Protein AF-A0A2H9SB88-F1 (afdb_monomer)

Mean predicted aligned error: 7.13 Å

Sequence (175 aa):
MKNKVRACFKALGFRYDNSDFEDRLTAQKIIYLLKLKGVTRLDFPFRLYLNGPYSRELASELRQPTEQEELNSTDEKKIEDFKEVFRELDAKVLEAAATYALYAFQRKFDAVSATKNTRIFKKSIPNTKLESGISKAKELLYKPTPKDLEEMKKEFSAWEVAAREDFTKWEALNN

Secondary structure (DSSP, 8-state):
--BSHHHHHHHHT----SS-HHHHHHHHHHHHHHHHTT-TT-----EEETTEEE-HHHHHHHHS--PBPPPPHHHHHHHHHHHHH-SS--HHHHHHHHHHHIIIIIS---HHHHHHHHHHHTTTS-HHHHHHHHHHHHHHH----HHHHHHHHHHHHHHHHHHHHHHHHHHHH--

Structure (mmCIF, N/CA/C/O backbone):
data_A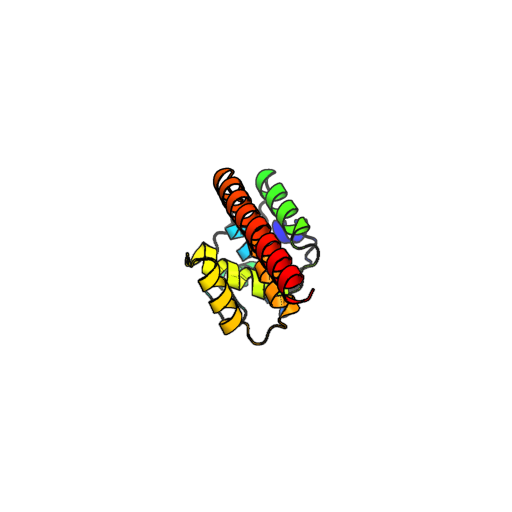F-A0A2H9SB88-F1
#
_entry.id   AF-A0A2H9SB88-F1
#
loop_
_atom_site.group_PDB
_atom_site.id
_atom_site.type_symbol
_atom_site.label_atom_id
_atom_site.label_alt_id
_atom_site.label_comp_id
_atom_site.label_asym_id
_atom_site.label_entity_id
_atom_site.label_seq_id
_atom_site.pdbx_PDB_ins_code
_atom_site.Cartn_x
_atom_site.Cartn_y
_atom_site.Cartn_z
_atom_site.occupancy
_atom_site.B_iso_or_equiv
_atom_site.auth_seq_id
_atom_site.auth_comp_id
_atom_site.auth_asym_id
_atom_site.auth_atom_id
_atom_site.pdbx_PDB_model_num
ATOM 1 N N . MET A 1 1 ? -4.864 -5.463 20.862 1.00 58.19 1 MET A N 1
ATOM 2 C CA . MET A 1 1 ? -3.949 -4.299 20.797 1.00 58.19 1 MET A CA 1
ATOM 3 C C . MET A 1 1 ? -4.617 -3.278 19.891 1.00 58.19 1 MET A C 1
ATOM 5 O O . MET A 1 1 ? -5.088 -3.693 18.839 1.00 58.19 1 MET A O 1
ATOM 9 N N . LYS A 1 2 ? -4.746 -2.009 20.297 1.00 81.88 2 LYS A N 1
ATOM 10 C CA . LYS A 1 2 ? -5.397 -0.999 19.445 1.00 81.88 2 LYS A CA 1
ATOM 11 C C . LYS A 1 2 ? -4.549 -0.761 18.191 1.00 81.88 2 LYS A C 1
ATOM 13 O O . LYS A 1 2 ? -3.321 -0.745 18.272 1.00 81.88 2 LYS A O 1
ATOM 18 N N . ASN A 1 3 ? -5.203 -0.672 17.039 1.00 91.50 3 ASN A N 1
ATOM 19 C CA . ASN A 1 3 ? -4.572 -0.410 15.750 1.00 91.50 3 ASN A CA 1
ATOM 20 C C . ASN A 1 3 ? -5.464 0.511 14.910 1.00 91.50 3 ASN A C 1
ATOM 22 O O . ASN A 1 3 ? -6.627 0.755 15.239 1.00 91.50 3 ASN A O 1
ATOM 26 N N . LYS A 1 4 ? -4.906 1.007 13.804 1.00 94.88 4 LYS A N 1
ATOM 27 C CA . LYS A 1 4 ? -5.549 2.009 12.942 1.00 94.88 4 LYS A CA 1
ATOM 28 C C . LYS A 1 4 ? -6.161 1.428 11.666 1.00 94.88 4 LYS A C 1
ATOM 30 O O . LYS A 1 4 ? -6.559 2.190 10.791 1.00 94.88 4 LYS A O 1
ATOM 35 N N . VAL A 1 5 ? -6.263 0.101 11.529 1.00 95.31 5 VAL A N 1
ATOM 36 C CA . VAL A 1 5 ? -6.684 -0.562 10.277 1.00 95.31 5 VAL A CA 1
ATOM 37 C C . VAL A 1 5 ? -8.057 -0.080 9.815 1.00 95.31 5 VAL A C 1
ATOM 39 O O . VAL A 1 5 ? -8.209 0.405 8.695 1.00 95.31 5 VAL A O 1
ATOM 42 N N . ARG A 1 6 ? -9.061 -0.162 10.694 1.00 93.62 6 ARG A N 1
ATOM 43 C CA . ARG A 1 6 ? -10.430 0.240 10.349 1.00 93.62 6 ARG A CA 1
ATOM 44 C C . ARG A 1 6 ? -10.559 1.756 10.159 1.00 93.62 6 ARG A C 1
ATOM 46 O O . ARG A 1 6 ? -11.326 2.188 9.303 1.00 93.62 6 ARG A O 1
ATOM 53 N N . ALA A 1 7 ? -9.776 2.551 10.891 1.00 94.81 7 ALA A N 1
ATOM 54 C CA . ALA A 1 7 ? -9.723 4.000 10.708 1.00 94.81 7 ALA A CA 1
ATOM 55 C C . ALA A 1 7 ? -9.136 4.375 9.334 1.00 94.81 7 ALA A C 1
ATOM 57 O O . ALA A 1 7 ? -9.684 5.241 8.655 1.00 94.81 7 ALA A O 1
ATOM 58 N N . CYS A 1 8 ? -8.104 3.658 8.870 1.00 96.50 8 CYS A N 1
ATOM 59 C CA . CYS A 1 8 ? -7.573 3.801 7.512 1.00 96.50 8 CYS A CA 1
ATOM 60 C C . CYS A 1 8 ? -8.647 3.494 6.461 1.00 96.50 8 CYS A C 1
ATOM 62 O O . CYS A 1 8 ? -8.837 4.277 5.537 1.00 96.50 8 CYS A O 1
ATOM 64 N N . PHE A 1 9 ? -9.390 2.391 6.609 1.00 95.81 9 PHE A N 1
ATOM 65 C CA . PHE A 1 9 ? -10.457 2.036 5.663 1.00 95.81 9 PHE A CA 1
ATOM 66 C C . PHE A 1 9 ? -11.571 3.075 5.626 1.00 95.81 9 PHE A C 1
ATOM 68 O O . PHE A 1 9 ? -11.978 3.492 4.544 1.00 95.81 9 PHE A O 1
ATOM 75 N N . LYS A 1 10 ? -12.006 3.557 6.797 1.00 95.06 10 LYS A N 1
ATOM 76 C CA . LYS A 1 10 ? -12.991 4.637 6.904 1.00 95.06 10 LYS A CA 1
ATOM 77 C C . LYS A 1 10 ? -12.509 5.896 6.187 1.00 95.06 10 LYS A C 1
ATOM 79 O O . LYS A 1 10 ? -13.255 6.455 5.390 1.00 95.06 10 LYS A O 1
ATOM 84 N N . ALA A 1 11 ? -11.268 6.314 6.432 1.00 95.88 11 ALA A N 1
ATOM 85 C CA . ALA A 1 11 ? -10.692 7.494 5.799 1.00 95.88 11 ALA A CA 1
ATOM 86 C C . ALA A 1 11 ? -10.571 7.340 4.275 1.00 95.88 11 ALA A C 1
ATOM 88 O O . ALA A 1 11 ? -10.782 8.313 3.558 1.00 95.88 11 ALA A O 1
ATOM 89 N N . LEU A 1 12 ? -10.284 6.131 3.782 1.00 96.62 12 LEU A N 1
ATOM 90 C CA . LEU A 1 12 ? -10.232 5.793 2.355 1.00 96.62 12 LEU A CA 1
ATOM 91 C C . LEU A 1 12 ? -11.612 5.614 1.702 1.00 96.62 12 LEU A C 1
ATOM 93 O O . LEU A 1 12 ? -11.681 5.460 0.488 1.00 96.62 12 LEU A O 1
ATOM 97 N N . GLY A 1 13 ? -12.699 5.582 2.478 1.00 95.31 13 GLY A N 1
ATOM 98 C CA . GLY A 1 13 ? -14.022 5.211 1.968 1.00 95.31 13 GLY A CA 1
ATOM 99 C C . GLY A 1 13 ? -14.129 3.741 1.535 1.00 95.31 13 GLY A C 1
ATOM 100 O O . GLY A 1 13 ? -15.088 3.372 0.860 1.00 95.31 13 GLY A O 1
ATOM 101 N N . PHE A 1 14 ? -13.173 2.892 1.924 1.00 95.69 14 PHE A N 1
ATOM 102 C CA . PHE A 1 14 ? -13.162 1.469 1.593 1.00 95.69 14 PHE A CA 1
ATOM 103 C C . PHE A 1 14 ? -14.111 0.701 2.520 1.00 95.69 14 PHE A C 1
ATOM 105 O O . PHE A 1 14 ? -13.883 0.601 3.730 1.00 95.69 14 PHE A O 1
ATOM 112 N N . ARG A 1 15 ? -15.191 0.156 1.954 1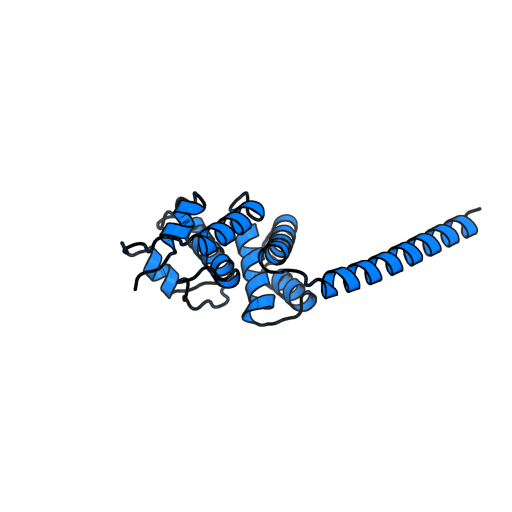.00 92.94 15 ARG A N 1
ATOM 113 C CA . ARG A 1 15 ? -16.190 -0.631 2.687 1.00 92.94 15 ARG A CA 1
ATOM 114 C C . ARG A 1 15 ? -15.801 -2.103 2.691 1.00 92.94 15 ARG A C 1
ATOM 116 O O . ARG A 1 15 ? -16.259 -2.856 1.852 1.00 92.94 15 ARG A O 1
ATOM 123 N N . TYR A 1 16 ? -14.966 -2.477 3.651 1.00 92.81 16 TYR A N 1
ATOM 124 C CA . TYR A 1 16 ? -14.494 -3.848 3.801 1.00 92.81 16 TYR A CA 1
ATOM 125 C C . TYR A 1 16 ? -15.616 -4.832 4.176 1.00 92.81 16 TYR A C 1
ATOM 127 O O . TYR A 1 16 ? -16.193 -4.722 5.263 1.00 92.81 16 TYR A O 1
ATOM 135 N N . ASP A 1 17 ? -15.839 -5.837 3.331 1.00 92.88 17 ASP A N 1
ATOM 136 C CA . ASP A 1 17 ? -16.616 -7.038 3.627 1.00 92.88 17 ASP A CA 1
ATOM 137 C C . ASP A 1 17 ? -15.690 -8.251 3.838 1.00 92.88 17 ASP A C 1
ATOM 139 O O . ASP A 1 17 ? -14.958 -8.693 2.953 1.00 92.88 17 ASP A O 1
ATOM 143 N N . ASN A 1 18 ? -15.727 -8.839 5.036 1.00 90.06 18 ASN A N 1
ATOM 144 C CA . ASN A 1 18 ? -14.929 -10.028 5.336 1.00 90.06 18 ASN A CA 1
ATOM 145 C C . ASN A 1 18 ? -15.427 -11.289 4.607 1.00 90.06 18 ASN A C 1
ATOM 147 O O . ASN A 1 18 ? -14.662 -12.249 4.494 1.00 90.06 18 ASN A O 1
ATOM 151 N N . SER A 1 19 ? -16.673 -11.329 4.131 1.00 92.50 19 SER A N 1
ATOM 152 C CA . SER A 1 19 ? -17.204 -12.455 3.358 1.00 92.50 19 SER A CA 1
ATOM 153 C C . SER A 1 19 ? -16.678 -12.468 1.918 1.00 92.50 19 SER A C 1
ATOM 155 O O . SER A 1 19 ? -16.419 -13.547 1.373 1.00 92.50 19 SER A O 1
ATOM 157 N N . ASP A 1 20 ? -16.353 -11.297 1.370 1.00 94.62 20 ASP A N 1
ATOM 158 C CA . ASP A 1 20 ? -15.816 -11.149 0.024 1.00 94.62 20 ASP A CA 1
ATOM 159 C C . ASP A 1 20 ? -14.306 -11.448 -0.050 1.00 94.62 20 ASP A C 1
ATOM 161 O O . ASP A 1 20 ? -13.501 -11.071 0.807 1.00 94.62 20 ASP A O 1
ATOM 165 N N . PHE A 1 21 ? -13.903 -12.215 -1.063 1.00 91.75 21 PHE A N 1
ATOM 166 C CA . PHE A 1 21 ? -12.507 -12.625 -1.213 1.00 91.75 21 PHE A CA 1
ATOM 167 C C . PHE A 1 21 ? -11.608 -11.499 -1.717 1.00 91.75 21 PHE A C 1
ATOM 169 O O . PHE A 1 21 ? -10.467 -11.395 -1.251 1.00 91.75 21 PHE A O 1
ATOM 176 N N . GLU A 1 22 ? -12.089 -10.675 -2.646 1.00 93.12 22 GLU A N 1
ATOM 177 C CA . GLU A 1 22 ? -11.306 -9.574 -3.196 1.00 93.12 22 GLU A CA 1
ATOM 178 C C . GLU A 1 22 ? -11.078 -8.497 -2.140 1.00 93.12 22 GLU A C 1
ATOM 180 O O . GLU A 1 22 ? -9.943 -8.054 -1.975 1.00 93.12 22 GLU A O 1
ATOM 185 N N . ASP A 1 23 ? -12.079 -8.183 -1.324 1.00 95.50 23 ASP A N 1
ATOM 186 C CA . ASP A 1 23 ? -11.965 -7.250 -0.207 1.00 95.50 23 ASP A CA 1
ATOM 187 C C . ASP A 1 23 ? -10.927 -7.701 0.816 1.00 95.50 23 ASP A C 1
ATOM 189 O O . ASP A 1 23 ? -10.095 -6.902 1.259 1.00 95.50 23 ASP A O 1
ATOM 193 N N . ARG A 1 24 ? -10.894 -8.998 1.155 1.00 94.88 24 ARG A N 1
ATOM 194 C CA . ARG A 1 24 ? -9.843 -9.563 2.022 1.00 94.88 24 ARG A CA 1
ATOM 195 C C . ARG A 1 24 ? -8.449 -9.360 1.438 1.00 94.88 24 ARG A C 1
ATOM 197 O O . ARG A 1 24 ? -7.512 -9.088 2.191 1.00 94.88 24 ARG A O 1
ATOM 204 N N . LEU A 1 25 ? -8.280 -9.494 0.124 1.00 94.81 25 LEU A N 1
ATOM 205 C CA . LEU A 1 25 ? -6.991 -9.261 -0.525 1.00 94.81 25 LEU A CA 1
ATOM 206 C C . LEU A 1 25 ? -6.651 -7.770 -0.600 1.00 94.81 25 LEU A C 1
ATOM 208 O O . LEU A 1 25 ? -5.529 -7.396 -0.256 1.00 94.81 25 LEU A O 1
ATOM 212 N N . THR A 1 26 ? -7.603 -6.930 -0.992 1.00 97.38 26 THR A N 1
ATOM 213 C CA . THR A 1 26 ? -7.475 -5.473 -1.111 1.00 97.38 26 THR A CA 1
ATOM 214 C C . THR A 1 26 ? -7.096 -4.847 0.228 1.00 97.38 26 THR A C 1
ATOM 216 O O . THR A 1 26 ? -6.098 -4.126 0.308 1.00 97.38 26 THR A O 1
ATOM 219 N N . ALA A 1 27 ? -7.778 -5.235 1.310 1.00 97.62 27 ALA A N 1
ATOM 220 C CA . ALA A 1 27 ? -7.459 -4.846 2.683 1.00 97.62 27 ALA A CA 1
ATOM 221 C C . ALA A 1 27 ? -5.985 -5.109 3.037 1.00 97.62 27 ALA A C 1
ATOM 223 O O . ALA A 1 27 ? -5.300 -4.246 3.589 1.00 97.62 27 ALA A O 1
ATOM 224 N N . GLN A 1 28 ? -5.463 -6.284 2.667 1.00 98.19 28 GLN A N 1
ATOM 225 C CA . GLN A 1 28 ? -4.069 -6.655 2.924 1.00 98.19 28 GLN A CA 1
ATOM 226 C C . GLN A 1 28 ? -3.086 -5.746 2.181 1.00 98.19 28 GLN A C 1
ATOM 228 O O . GLN A 1 28 ? -2.059 -5.372 2.749 1.00 98.19 28 GLN A O 1
ATOM 233 N N . LYS A 1 29 ? -3.380 -5.369 0.928 1.00 98.50 29 LYS A N 1
ATOM 234 C CA . LYS A 1 29 ? -2.489 -4.503 0.135 1.00 98.50 29 LYS A CA 1
ATOM 235 C C . LYS A 1 29 ? -2.514 -3.061 0.616 1.00 98.50 29 LYS A C 1
ATOM 237 O O . LYS A 1 29 ? -1.448 -2.466 0.742 1.00 98.50 29 LYS A O 1
ATOM 242 N N . ILE A 1 30 ? -3.697 -2.536 0.933 1.00 98.50 30 ILE A N 1
ATOM 243 C CA . ILE A 1 30 ? -3.864 -1.181 1.471 1.00 98.50 30 ILE A CA 1
ATOM 244 C C . ILE A 1 30 ? -3.038 -1.026 2.747 1.00 98.50 30 ILE A C 1
ATOM 246 O O . ILE A 1 30 ? -2.172 -0.157 2.824 1.00 98.50 30 ILE A O 1
ATOM 250 N N . ILE A 1 31 ? -3.243 -1.911 3.728 1.00 98.38 31 ILE A N 1
ATOM 251 C CA . ILE A 1 31 ? -2.534 -1.820 5.009 1.00 98.38 31 ILE A CA 1
ATOM 252 C C . ILE A 1 31 ? -1.030 -2.019 4.834 1.00 98.38 31 ILE A C 1
ATOM 254 O O . ILE A 1 31 ? -0.248 -1.326 5.480 1.00 98.38 31 ILE A O 1
ATOM 258 N N . TYR A 1 32 ? -0.606 -2.909 3.934 1.00 98.69 32 TYR A N 1
ATOM 259 C CA . TYR A 1 32 ? 0.812 -3.087 3.643 1.00 98.69 32 TYR A CA 1
ATOM 260 C C . TYR A 1 32 ? 1.471 -1.816 3.089 1.00 98.69 32 TYR A C 1
ATOM 262 O O . TYR A 1 32 ? 2.532 -1.405 3.561 1.00 98.69 32 TYR A O 1
ATOM 270 N N . LEU A 1 33 ? 0.842 -1.177 2.102 1.00 98.62 33 LEU A N 1
ATOM 271 C CA . LEU A 1 33 ? 1.363 0.038 1.477 1.00 98.62 33 LEU A CA 1
ATOM 272 C C . LEU A 1 33 ? 1.349 1.222 2.453 1.00 98.62 33 LEU A C 1
ATOM 274 O O . LEU A 1 33 ? 2.346 1.936 2.549 1.00 98.62 33 LEU A O 1
ATOM 278 N N . LEU A 1 34 ? 0.280 1.391 3.238 1.00 98.38 34 LEU A N 1
ATOM 279 C CA . LEU A 1 34 ? 0.204 2.424 4.278 1.00 98.38 34 LEU A CA 1
ATOM 280 C C . LEU A 1 34 ? 1.248 2.215 5.383 1.00 98.38 34 LEU A C 1
ATOM 282 O O . LEU A 1 34 ? 1.865 3.182 5.833 1.00 98.38 34 LEU A O 1
ATOM 286 N N . LYS A 1 35 ? 1.511 0.962 5.777 1.00 98.00 35 LYS A N 1
ATOM 287 C CA . LYS A 1 35 ? 2.605 0.616 6.696 1.00 98.00 35 LYS A CA 1
ATOM 288 C C . LYS A 1 35 ? 3.949 1.083 6.136 1.00 98.00 35 LYS A C 1
ATOM 290 O O . LYS A 1 35 ? 4.703 1.739 6.847 1.00 98.00 35 LYS A O 1
ATOM 295 N N . LEU A 1 36 ? 4.249 0.782 4.870 1.00 97.44 36 LEU A N 1
ATOM 296 C CA . LEU A 1 36 ? 5.499 1.216 4.229 1.00 97.44 36 LEU A CA 1
ATOM 297 C C . LEU A 1 36 ? 5.590 2.739 4.075 1.00 97.44 36 LEU A C 1
ATOM 299 O O . LEU A 1 36 ? 6.671 3.301 4.228 1.00 97.44 36 LEU A O 1
ATOM 303 N N . LYS A 1 37 ? 4.460 3.413 3.839 1.00 96.56 37 LYS A N 1
ATOM 304 C CA . LYS A 1 37 ? 4.351 4.881 3.835 1.00 96.56 37 LYS A CA 1
ATOM 305 C C . LYS A 1 37 ? 4.556 5.494 5.232 1.00 96.56 37 LYS A C 1
ATOM 307 O O . LYS A 1 37 ? 4.734 6.705 5.361 1.00 96.56 37 LYS A O 1
ATOM 312 N N . GLY A 1 38 ? 4.558 4.666 6.277 1.00 96.19 38 GLY A N 1
ATOM 313 C CA . GLY A 1 38 ? 4.850 5.052 7.651 1.00 96.19 38 GLY A CA 1
ATOM 314 C C . GLY A 1 38 ? 3.620 5.433 8.469 1.00 96.19 38 GLY A C 1
ATOM 315 O O . GLY A 1 38 ? 3.763 6.186 9.433 1.00 96.19 38 GLY A O 1
ATOM 316 N N . VAL A 1 39 ? 2.416 4.983 8.097 1.00 96.94 39 VAL A N 1
ATOM 317 C CA . VAL A 1 39 ? 1.242 5.101 8.975 1.00 96.94 39 VAL A CA 1
ATOM 318 C C . VAL A 1 39 ? 1.491 4.282 10.241 1.00 96.94 39 VAL A C 1
ATOM 320 O O . VAL A 1 39 ? 1.873 3.112 10.178 1.00 96.94 39 VAL A O 1
ATOM 323 N N . THR A 1 40 ? 1.320 4.919 11.397 1.00 95.06 40 THR A N 1
ATOM 324 C CA . THR A 1 40 ? 1.643 4.301 12.692 1.00 95.06 40 THR A CA 1
ATOM 325 C C . THR A 1 40 ? 0.635 3.212 13.080 1.00 95.06 40 THR A C 1
ATOM 327 O O . THR A 1 40 ? -0.478 3.176 12.561 1.00 95.06 40 THR A O 1
ATOM 330 N N . ARG A 1 41 ? 1.002 2.319 14.015 1.00 93.75 41 ARG A N 1
ATOM 331 C CA . ARG A 1 41 ? 0.115 1.265 14.560 1.00 93.75 41 ARG A CA 1
ATOM 332 C C . ARG A 1 41 ? -0.399 0.260 13.516 1.00 93.75 41 ARG A C 1
ATOM 334 O O . ARG A 1 41 ? -1.496 -0.282 13.660 1.00 93.75 41 ARG A O 1
ATOM 341 N N . LEU A 1 42 ? 0.393 -0.002 12.474 1.00 94.69 42 LEU A N 1
ATOM 342 C CA . LEU A 1 42 ? 0.152 -1.027 11.445 1.00 94.69 42 LEU A CA 1
ATOM 343 C C . LEU A 1 42 ? 1.262 -2.097 11.475 1.00 94.69 42 LEU A C 1
ATOM 345 O O . LEU A 1 42 ? 1.824 -2.509 10.454 1.00 94.69 42 LEU A O 1
ATOM 349 N N . ASP A 1 43 ? 1.611 -2.558 12.674 1.00 93.06 43 ASP A N 1
ATOM 350 C CA . ASP A 1 43 ? 2.801 -3.376 12.950 1.00 93.06 43 ASP A CA 1
ATOM 351 C C . ASP A 1 43 ? 2.639 -4.872 12.628 1.00 93.06 43 ASP A C 1
ATOM 353 O O . ASP A 1 43 ? 3.280 -5.737 13.215 1.00 93.06 43 ASP A O 1
ATOM 357 N N . PHE A 1 44 ? 1.826 -5.195 11.625 1.00 95.31 44 PHE A N 1
ATOM 358 C CA . PHE A 1 44 ? 1.619 -6.568 11.173 1.00 95.31 44 PHE A CA 1
ATOM 359 C C . PHE A 1 44 ? 2.829 -7.090 10.379 1.00 95.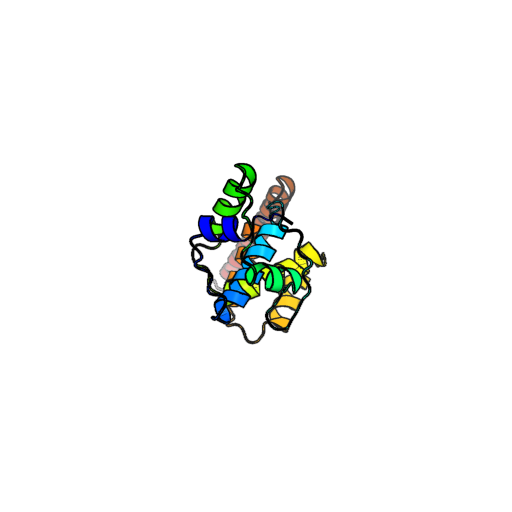31 44 PHE A C 1
ATOM 361 O O . PHE A 1 44 ? 3.402 -6.335 9.576 1.00 95.31 44 PHE A O 1
ATOM 368 N N . PRO A 1 45 ? 3.238 -8.358 10.559 1.00 96.88 45 PRO A N 1
ATOM 369 C CA . PRO A 1 45 ? 4.305 -8.958 9.771 1.00 96.88 45 PRO A CA 1
ATOM 370 C C . PRO A 1 45 ? 3.766 -9.444 8.419 1.00 96.88 45 PRO A C 1
ATOM 372 O O . PRO A 1 45 ? 2.848 -10.258 8.348 1.00 96.88 45 PRO A O 1
ATOM 375 N N . PHE A 1 46 ? 4.374 -8.978 7.328 1.00 98.31 46 PHE A N 1
ATOM 376 C CA . PHE A 1 46 ? 3.984 -9.362 5.970 1.00 98.31 46 PHE A CA 1
ATOM 377 C C . PHE A 1 46 ? 5.017 -10.281 5.326 1.00 98.31 46 PHE A C 1
ATOM 379 O O . PHE A 1 46 ? 6.226 -10.035 5.377 1.00 98.31 46 PHE A O 1
ATOM 386 N N . ARG A 1 47 ? 4.525 -11.327 4.660 1.00 97.44 47 ARG A N 1
ATOM 387 C CA . ARG A 1 47 ? 5.322 -12.221 3.810 1.00 97.44 47 ARG A CA 1
ATOM 388 C C . ARG A 1 47 ? 4.728 -12.262 2.409 1.00 97.44 47 ARG A C 1
ATOM 390 O O . ARG A 1 47 ? 3.559 -11.940 2.221 1.00 97.44 47 ARG A O 1
ATOM 397 N N . LEU A 1 48 ? 5.534 -12.647 1.427 1.00 97.00 48 LEU A N 1
ATOM 398 C CA . LEU A 1 48 ? 5.064 -12.806 0.054 1.00 97.00 48 LEU A CA 1
ATOM 399 C C . LEU A 1 48 ? 4.304 -14.134 -0.089 1.00 97.00 48 LEU A C 1
ATOM 401 O O . LEU A 1 48 ? 4.855 -15.185 0.225 1.00 97.00 48 LEU A O 1
ATOM 405 N N . TYR A 1 49 ? 3.071 -14.070 -0.587 1.00 95.88 49 TYR A N 1
ATOM 406 C CA . TYR A 1 49 ? 2.234 -15.214 -0.964 1.00 95.88 49 TYR A CA 1
ATOM 407 C C . TYR A 1 49 ? 1.773 -15.065 -2.417 1.00 95.88 49 TYR A C 1
ATOM 409 O O . TYR A 1 49 ? 2.051 -14.045 -3.048 1.00 95.88 49 TYR A O 1
ATOM 417 N N . LEU A 1 50 ? 1.033 -16.055 -2.934 1.00 92.94 50 LEU A N 1
ATOM 418 C CA . LEU A 1 50 ? 0.539 -16.085 -4.316 1.00 92.94 50 LEU A CA 1
ATOM 419 C C . LEU A 1 50 ? -0.095 -14.755 -4.748 1.00 92.94 50 LEU A C 1
ATOM 421 O O . LEU A 1 50 ? 0.322 -14.188 -5.751 1.00 92.94 50 LEU A O 1
ATOM 425 N N . ASN A 1 51 ? -0.994 -14.196 -3.930 1.00 94.00 51 ASN A N 1
ATOM 426 C CA . ASN A 1 51 ? -1.682 -12.928 -4.207 1.00 94.00 51 ASN A CA 1
ATOM 427 C C . ASN A 1 51 ? -0.926 -11.700 -3.663 1.00 94.00 51 ASN A C 1
ATOM 429 O O . ASN A 1 51 ? -1.516 -10.672 -3.353 1.00 94.00 51 ASN A O 1
ATOM 433 N N . GLY A 1 52 ? 0.398 -11.781 -3.501 1.00 95.50 52 GLY A N 1
ATOM 434 C CA . GLY A 1 52 ? 1.255 -10.686 -3.029 1.00 95.50 52 GLY A CA 1
ATOM 435 C C . GLY A 1 52 ? 1.459 -10.685 -1.504 1.00 95.50 52 GLY A C 1
ATOM 436 O O . GLY A 1 52 ? 1.241 -11.710 -0.856 1.00 95.50 52 GLY A O 1
ATOM 437 N N . PRO A 1 53 ? 1.877 -9.554 -0.908 1.00 97.62 53 PRO A N 1
ATOM 438 C CA . PRO A 1 53 ? 2.149 -9.451 0.528 1.00 97.62 53 PRO A CA 1
ATOM 439 C C . PRO A 1 53 ? 0.915 -9.748 1.378 1.00 97.62 53 PRO A C 1
ATOM 441 O O . PRO A 1 53 ? -0.150 -9.187 1.130 1.00 97.62 53 PRO A O 1
ATOM 444 N N . TYR A 1 54 ? 1.039 -10.613 2.376 1.00 98.12 54 TYR A N 1
ATOM 445 C CA . TYR A 1 54 ? -0.071 -11.003 3.242 1.00 98.12 54 TYR A CA 1
ATOM 446 C C . TYR A 1 54 ? 0.403 -11.216 4.683 1.00 98.12 54 TYR A C 1
ATOM 448 O O . TYR A 1 54 ? 1.489 -11.761 4.914 1.00 98.12 54 TYR A O 1
ATOM 456 N N . SER A 1 55 ? -0.433 -10.806 5.634 1.00 98.00 55 SER A N 1
ATOM 457 C CA . SER A 1 55 ? -0.285 -11.034 7.069 1.00 98.00 55 SER A CA 1
ATOM 458 C C . SER A 1 55 ? -1.472 -11.840 7.600 1.00 98.00 55 SER A C 1
ATOM 460 O O . SER A 1 55 ? -2.638 -11.461 7.440 1.00 98.00 55 SER A O 1
ATOM 462 N N . ARG A 1 56 ? -1.169 -12.958 8.270 1.00 96.56 56 ARG A N 1
ATOM 463 C CA . ARG A 1 56 ? -2.182 -13.798 8.930 1.00 96.56 56 ARG A CA 1
ATOM 464 C C . ARG A 1 56 ? -2.769 -13.091 10.149 1.00 96.56 56 ARG A C 1
ATOM 466 O O . ARG A 1 56 ? -3.951 -13.238 10.433 1.00 96.56 56 ARG A O 1
ATOM 473 N N . GLU A 1 57 ? -1.946 -12.302 10.821 1.00 95.94 57 GLU A N 1
ATOM 474 C CA . GLU A 1 57 ? -2.275 -11.496 11.987 1.00 95.94 57 GLU A CA 1
ATOM 475 C C . GLU A 1 57 ? -3.270 -10.404 11.598 1.00 95.94 57 GLU A C 1
ATOM 477 O O . GLU A 1 57 ? -4.319 -10.301 12.226 1.00 95.94 57 GLU A O 1
ATOM 482 N N . LEU A 1 58 ? -3.024 -9.686 10.494 1.00 96.06 58 LEU A N 1
ATOM 483 C CA . LEU A 1 58 ? -3.993 -8.731 9.949 1.00 96.06 58 LEU A CA 1
ATOM 484 C C . LEU A 1 58 ? -5.308 -9.420 9.557 1.00 96.06 58 LEU A C 1
ATOM 486 O O . LEU A 1 58 ? -6.385 -8.909 9.835 1.00 96.06 58 LEU A O 1
ATOM 490 N N . ALA A 1 59 ? -5.248 -10.603 8.941 1.00 95.31 59 ALA A N 1
ATOM 491 C CA . ALA A 1 59 ? -6.462 -11.342 8.591 1.00 95.31 59 ALA A CA 1
ATOM 492 C C . ALA A 1 59 ? -7.252 -11.809 9.827 1.00 95.31 59 ALA A C 1
ATOM 494 O O . ALA A 1 59 ? -8.474 -11.934 9.781 1.00 95.31 59 ALA A O 1
ATOM 495 N N . SER A 1 60 ? -6.572 -12.099 10.937 1.00 93.62 60 SER A N 1
ATOM 496 C CA . SER A 1 60 ? -7.228 -12.384 12.213 1.00 93.62 60 SER A CA 1
ATOM 497 C C . SER A 1 60 ? -7.862 -11.126 12.800 1.00 93.62 60 SER A C 1
ATOM 499 O O . SER A 1 60 ? -9.017 -11.169 13.210 1.00 93.62 60 SER A O 1
ATOM 501 N N . GLU A 1 61 ? -7.131 -10.014 12.780 1.00 92.06 61 GLU A N 1
ATOM 502 C CA . GLU A 1 61 ? -7.577 -8.711 13.275 1.00 92.06 61 GLU A CA 1
ATOM 503 C C . GLU A 1 61 ? -8.850 -8.232 12.563 1.00 92.06 61 GLU A C 1
ATOM 505 O O . GLU A 1 61 ? -9.818 -7.832 13.201 1.00 92.06 61 GLU A O 1
ATOM 510 N N . LEU A 1 62 ? -8.900 -8.360 11.236 1.00 91.94 62 LEU A N 1
ATOM 511 C CA . LEU A 1 62 ? -10.048 -7.947 10.424 1.00 91.94 62 LEU A CA 1
ATOM 512 C C . LEU A 1 62 ? -11.338 -8.727 10.723 1.00 91.94 62 LEU A C 1
ATOM 514 O O . LEU A 1 62 ? -12.433 -8.215 10.483 1.00 91.94 62 LEU A O 1
ATOM 518 N N . ARG A 1 63 ? -11.222 -9.942 11.272 1.00 89.00 63 ARG A N 1
ATOM 519 C CA . ARG A 1 63 ? -12.365 -10.785 11.655 1.00 89.00 63 ARG A CA 1
ATOM 520 C C . ARG A 1 63 ? -12.927 -10.454 13.034 1.00 89.00 63 ARG A C 1
ATOM 522 O O . ARG A 1 63 ? -14.036 -10.878 13.341 1.00 89.00 63 ARG A O 1
ATOM 529 N N . GLN A 1 64 ? -12.184 -9.728 13.864 1.00 85.88 64 GLN A N 1
ATOM 530 C CA . GLN A 1 64 ? -12.599 -9.410 15.225 1.00 85.88 64 GLN A CA 1
ATOM 531 C C . GLN A 1 64 ? -13.262 -8.025 15.288 1.00 85.88 64 GLN A C 1
ATOM 533 O O . GLN A 1 64 ? -12.839 -7.099 14.587 1.00 85.88 64 GLN A O 1
ATOM 538 N N . PRO A 1 65 ? -14.300 -7.844 16.121 1.00 72.75 65 PRO A N 1
ATOM 539 C CA . PRO A 1 65 ? -14.786 -6.521 16.480 1.00 72.75 65 PRO A CA 1
ATOM 540 C C . PRO A 1 65 ? -13.771 -5.883 17.434 1.00 72.75 65 PRO A C 1
ATOM 542 O O . PRO A 1 65 ? -13.788 -6.129 18.637 1.00 72.75 65 PRO A O 1
ATOM 545 N N . THR A 1 66 ? -12.835 -5.113 16.889 1.00 71.62 66 THR A N 1
ATOM 546 C CA . THR A 1 66 ? -11.786 -4.445 17.664 1.00 71.62 66 THR A CA 1
ATOM 547 C C . THR A 1 66 ? -12.026 -2.950 17.800 1.00 71.62 66 THR A C 1
ATOM 549 O O . THR A 1 66 ? -12.527 -2.286 16.887 1.00 71.62 66 THR A O 1
ATOM 552 N N . GLU A 1 67 ? -11.655 -2.420 18.969 1.00 71.25 67 GLU A N 1
ATOM 553 C CA . GLU A 1 67 ? -11.624 -0.981 19.223 1.00 71.25 67 GLU A CA 1
ATOM 554 C C . GLU A 1 67 ? -10.649 -0.296 18.263 1.00 71.25 67 GLU A C 1
ATOM 556 O O . GLU A 1 67 ? -9.495 -0.709 18.113 1.00 71.25 67 GLU A O 1
ATOM 561 N N . GLN A 1 68 ? -11.129 0.765 17.620 1.00 75.81 68 GLN A N 1
ATOM 562 C CA . GLN A 1 68 ? -10.366 1.521 16.637 1.00 75.81 68 GLN A CA 1
ATOM 563 C C . GLN A 1 68 ? -9.533 2.591 17.338 1.00 75.81 68 GLN A C 1
ATOM 565 O O . GLN A 1 68 ? -10.045 3.328 18.179 1.00 75.81 68 GLN A O 1
ATOM 570 N N . GLU A 1 69 ? -8.256 2.695 16.976 1.00 87.25 69 GLU A N 1
ATOM 571 C CA . GLU A 1 69 ? -7.463 3.883 17.285 1.00 87.25 69 GLU A CA 1
ATOM 572 C C . GLU A 1 69 ? -7.717 4.945 16.210 1.00 87.25 69 GLU A C 1
ATOM 574 O O . GLU A 1 69 ? -7.753 4.633 15.016 1.00 87.25 69 GLU A O 1
ATOM 579 N N . GLU A 1 70 ? -7.904 6.194 16.628 1.00 91.50 70 GLU A N 1
ATOM 580 C CA . GLU A 1 70 ? -8.111 7.314 15.710 1.00 91.50 70 GLU A CA 1
ATOM 581 C C . GLU A 1 70 ? -6.827 7.669 14.954 1.00 91.50 70 GLU A C 1
ATOM 583 O O . GLU A 1 70 ? -5.705 7.449 15.423 1.00 91.50 70 GLU A O 1
ATOM 588 N N . LEU A 1 71 ? -6.985 8.226 13.754 1.00 94.38 71 LEU A N 1
ATOM 589 C CA . LEU A 1 71 ? -5.859 8.742 12.985 1.00 94.38 71 LEU A CA 1
ATOM 590 C C . LEU A 1 71 ? -5.369 10.046 13.619 1.00 94.38 71 LEU A C 1
ATOM 592 O O . LEU A 1 71 ? -6.157 10.856 14.090 1.00 94.38 71 LEU A O 1
ATOM 596 N N . ASN A 1 72 ? -4.053 10.253 13.619 1.00 94.94 72 ASN A N 1
ATOM 597 C CA . ASN A 1 72 ? -3.489 11.569 13.909 1.00 94.94 72 ASN A CA 1
ATOM 598 C C . ASN A 1 72 ? -3.290 12.340 12.596 1.00 94.94 72 ASN A C 1
ATOM 600 O O . ASN A 1 72 ? -3.235 11.740 11.521 1.00 94.94 72 ASN A O 1
ATOM 604 N N . SER A 1 73 ? -3.071 13.650 12.690 1.00 95.75 73 SER A N 1
ATOM 605 C CA . SER A 1 73 ? -2.904 14.532 11.525 1.00 95.75 73 SER A CA 1
ATOM 606 C C . SER A 1 73 ? -1.777 14.125 10.566 1.00 95.75 73 SER A C 1
ATOM 608 O O . SER A 1 73 ? -1.811 14.448 9.380 1.00 95.75 73 SER A O 1
ATOM 610 N N . THR A 1 74 ? -0.755 13.412 11.049 1.00 96.12 74 THR A N 1
ATOM 611 C CA . THR A 1 74 ? 0.342 12.928 10.197 1.00 96.12 74 THR A CA 1
ATOM 612 C C . THR A 1 74 ? -0.064 11.679 9.417 1.00 96.12 74 THR A C 1
ATOM 614 O O . THR A 1 74 ? 0.308 11.532 8.254 1.00 96.12 74 THR A O 1
ATOM 617 N N . ASP A 1 75 ? -0.814 10.772 10.039 1.00 97.25 75 ASP A N 1
ATOM 618 C CA . ASP A 1 75 ? -1.351 9.580 9.385 1.00 97.25 75 ASP A CA 1
ATOM 619 C C . ASP A 1 75 ? -2.448 9.947 8.377 1.00 97.25 75 ASP A C 1
ATOM 621 O O . ASP A 1 75 ? -2.468 9.386 7.286 1.00 97.25 75 ASP A O 1
ATOM 625 N N . GLU A 1 76 ? 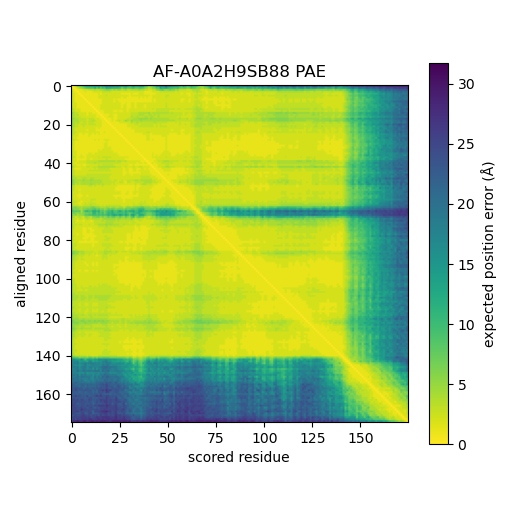-3.285 10.942 8.683 1.00 97.31 76 GLU A N 1
ATOM 626 C CA . GLU A 1 76 ? -4.289 11.478 7.752 1.00 97.31 76 GLU A CA 1
ATOM 627 C C . GLU A 1 76 ? -3.653 11.997 6.460 1.00 97.31 76 GLU A C 1
ATOM 629 O O . GLU A 1 76 ? -4.080 11.610 5.376 1.00 97.31 76 GLU A O 1
ATOM 634 N N . LYS A 1 77 ? -2.570 12.782 6.554 1.00 97.00 77 LYS A N 1
ATOM 635 C CA . LYS A 1 77 ? -1.830 13.256 5.371 1.00 97.00 77 LYS A CA 1
ATOM 636 C C . LYS A 1 77 ? -1.294 12.106 4.517 1.00 97.00 77 LYS A C 1
ATOM 638 O O . LYS A 1 77 ? -1.409 12.141 3.303 1.00 97.00 77 LYS A O 1
ATOM 643 N N . LYS A 1 78 ? -0.744 11.055 5.137 1.00 97.31 78 LYS A N 1
ATOM 644 C CA . LYS A 1 78 ? -0.250 9.872 4.404 1.00 97.31 78 LYS A CA 1
ATOM 645 C C . LYS A 1 78 ? -1.375 9.098 3.720 1.00 97.31 78 LYS A C 1
ATOM 647 O O . LYS A 1 78 ? -1.138 8.480 2.685 1.00 97.31 78 LYS A O 1
ATOM 652 N N . ILE A 1 79 ? -2.563 9.083 4.319 1.00 97.19 79 ILE A N 1
ATOM 653 C CA . ILE A 1 79 ? -3.753 8.477 3.721 1.00 97.19 79 ILE A CA 1
ATOM 654 C C . ILE A 1 79 ? -4.253 9.332 2.556 1.00 97.19 79 ILE A C 1
ATOM 656 O O . ILE A 1 79 ? -4.682 8.769 1.555 1.00 97.19 79 ILE A O 1
ATOM 660 N N . GLU A 1 80 ? -4.153 10.656 2.642 1.00 96.94 80 GLU A N 1
ATOM 661 C CA . GLU A 1 80 ? -4.496 11.537 1.526 1.00 96.94 80 GLU A CA 1
ATOM 662 C C . GLU A 1 80 ? -3.520 11.369 0.352 1.00 96.94 80 GLU A C 1
ATOM 664 O O . GLU A 1 80 ? -3.975 11.069 -0.748 1.00 96.94 80 GLU A O 1
ATOM 669 N N . ASP A 1 81 ? -2.201 11.361 0.602 1.00 96.44 81 ASP A N 1
ATOM 670 C CA . ASP A 1 81 ? -1.190 10.984 -0.405 1.00 96.44 81 ASP A CA 1
ATOM 671 C C . ASP A 1 81 ? -1.553 9.638 -1.066 1.00 96.44 81 ASP A C 1
ATOM 673 O O . ASP A 1 81 ? -1.437 9.450 -2.276 1.00 96.44 81 ASP A O 1
ATOM 677 N N . PHE A 1 82 ? -1.992 8.661 -0.262 1.00 98.06 82 PHE A N 1
ATOM 678 C CA . PHE A 1 82 ? -2.401 7.358 -0.774 1.00 98.06 82 PHE A CA 1
ATOM 679 C C . PHE A 1 82 ? -3.611 7.463 -1.707 1.00 98.06 82 PHE A C 1
ATOM 681 O O . PHE A 1 82 ? -3.600 6.823 -2.756 1.00 98.06 82 PHE A O 1
ATOM 688 N N . LYS A 1 83 ? -4.639 8.246 -1.363 1.00 97.25 83 LYS A N 1
ATOM 689 C CA . LYS A 1 83 ? -5.823 8.441 -2.218 1.00 97.25 83 LYS A CA 1
ATOM 690 C C . LYS A 1 83 ? -5.489 9.142 -3.522 1.00 97.25 83 LYS A C 1
ATOM 692 O O . LYS A 1 83 ? -6.041 8.773 -4.555 1.00 97.25 83 LYS A O 1
ATOM 697 N N . GLU A 1 84 ? -4.601 10.130 -3.489 1.00 96.31 84 GLU A N 1
ATOM 698 C CA . GLU A 1 84 ? -4.193 10.857 -4.692 1.00 96.31 84 GLU A CA 1
ATOM 699 C C . GLU A 1 84 ? -3.580 9.904 -5.726 1.00 96.31 84 GLU A C 1
ATOM 701 O O . GLU A 1 84 ? -3.957 9.936 -6.903 1.00 96.31 84 GLU A O 1
ATOM 706 N N . VAL A 1 85 ? -2.726 8.986 -5.261 1.00 97.31 85 VAL A N 1
ATOM 707 C CA . VAL A 1 85 ? -2.083 7.949 -6.084 1.00 97.31 85 VAL A CA 1
ATOM 708 C C . VAL A 1 85 ? -3.066 6.823 -6.456 1.00 97.31 85 VAL A C 1
ATOM 710 O O . VAL A 1 85 ? -3.135 6.353 -7.601 1.00 97.31 85 VAL A O 1
ATOM 713 N N . PHE A 1 86 ? -3.869 6.364 -5.497 1.00 96.94 86 PHE A N 1
ATOM 714 C CA . PHE A 1 86 ? -4.840 5.275 -5.638 1.00 96.94 86 PHE A CA 1
ATOM 715 C C . PHE A 1 86 ? -6.279 5.795 -5.605 1.00 96.94 86 PHE A C 1
ATOM 717 O O . PHE A 1 86 ? -7.077 5.383 -4.766 1.00 96.94 86 PHE A O 1
ATOM 724 N N . ARG A 1 87 ? -6.623 6.652 -6.577 1.00 92.75 87 ARG A N 1
ATOM 725 C CA . ARG A 1 87 ? -7.992 7.187 -6.748 1.00 92.75 87 ARG A CA 1
ATOM 726 C C . ARG A 1 87 ? -9.056 6.093 -6.823 1.00 92.75 87 ARG A C 1
ATOM 728 O O . ARG A 1 87 ? -10.163 6.260 -6.329 1.00 92.75 87 ARG A O 1
ATOM 735 N N . GLU A 1 88 ? -8.685 4.971 -7.432 1.00 93.38 88 GLU A N 1
ATOM 736 C CA . GLU A 1 88 ? -9.471 3.745 -7.473 1.00 93.38 88 GLU A CA 1
ATOM 737 C C . GLU A 1 88 ? -8.690 2.617 -6.797 1.00 93.38 88 GLU A C 1
ATOM 739 O O . GLU A 1 88 ? -7.506 2.397 -7.087 1.00 93.38 88 GLU A O 1
ATOM 744 N N . LEU A 1 89 ? -9.373 1.874 -5.924 1.00 94.88 89 LEU A N 1
ATOM 745 C CA . LEU A 1 89 ? -8.826 0.729 -5.196 1.00 94.88 89 LEU A CA 1
ATOM 746 C C . LEU A 1 89 ? -8.922 -0.559 -6.029 1.00 94.88 89 LEU A C 1
ATOM 748 O O . LEU A 1 89 ? -9.457 -1.567 -5.580 1.00 94.88 89 LEU A O 1
ATOM 752 N N . ASP A 1 90 ? -8.404 -0.525 -7.258 1.00 95.81 90 ASP A N 1
ATOM 753 C CA . ASP A 1 90 ? -8.363 -1.702 -8.128 1.00 95.81 90 ASP A CA 1
ATOM 754 C C . ASP A 1 90 ? -7.474 -2.797 -7.516 1.00 95.81 90 ASP A C 1
ATOM 756 O O . ASP A 1 90 ? -6.273 -2.602 -7.288 1.00 95.81 90 ASP A O 1
ATOM 760 N N . ALA A 1 91 ? -8.065 -3.970 -7.275 1.00 95.25 91 ALA A N 1
ATOM 761 C CA . ALA A 1 91 ? -7.412 -5.074 -6.582 1.00 95.25 91 ALA A CA 1
ATOM 762 C C . ALA A 1 91 ? -6.130 -5.553 -7.286 1.00 95.25 91 ALA A C 1
ATOM 764 O O . ALA A 1 91 ? -5.136 -5.856 -6.623 1.00 95.25 91 ALA A O 1
ATOM 765 N N . LYS A 1 92 ? -6.106 -5.586 -8.626 1.00 96.62 92 LYS A N 1
ATOM 766 C CA . LYS A 1 92 ? -4.943 -6.045 -9.404 1.00 96.62 92 LYS A CA 1
ATOM 767 C C . LYS A 1 92 ? -3.827 -5.011 -9.420 1.00 96.62 92 LYS A C 1
ATOM 769 O O . LYS A 1 92 ? -2.658 -5.382 -9.299 1.00 96.62 92 LYS A O 1
ATOM 774 N N . VAL A 1 93 ? -4.170 -3.727 -9.508 1.00 98.25 93 VAL A N 1
ATOM 775 C CA . VAL A 1 93 ? -3.202 -2.625 -9.385 1.00 98.25 93 VAL A CA 1
ATOM 776 C C . VAL A 1 93 ? -2.580 -2.621 -7.990 1.00 98.25 93 VAL A C 1
ATOM 778 O O . VAL A 1 93 ? -1.357 -2.557 -7.869 1.00 98.25 93 VAL A O 1
ATOM 781 N N . LEU A 1 94 ? -3.389 -2.755 -6.935 1.00 98.38 94 LEU A N 1
ATOM 782 C CA . LEU A 1 94 ? -2.911 -2.835 -5.552 1.00 98.38 94 LEU A CA 1
ATOM 783 C C . LEU A 1 94 ? -2.048 -4.078 -5.309 1.00 98.38 94 LEU A C 1
ATOM 785 O O . LEU A 1 94 ? -1.024 -4.004 -4.629 1.00 98.38 94 LEU A O 1
ATOM 789 N N . GLU A 1 95 ? -2.425 -5.223 -5.879 1.00 98.31 95 GLU A N 1
ATOM 790 C CA . GLU A 1 95 ? -1.653 -6.461 -5.803 1.00 98.31 95 GLU A CA 1
ATOM 791 C C . GLU A 1 95 ? -0.272 -6.315 -6.459 1.00 98.31 95 GLU A C 1
ATOM 793 O O . GLU A 1 95 ? 0.738 -6.717 -5.865 1.00 98.31 95 GLU A O 1
ATOM 798 N N . ALA A 1 96 ? -0.209 -5.711 -7.648 1.00 98.44 96 ALA A N 1
ATOM 799 C CA . ALA A 1 96 ? 1.040 -5.393 -8.334 1.00 98.44 96 ALA A CA 1
ATOM 800 C C . ALA A 1 96 ? 1.890 -4.394 -7.531 1.00 98.44 96 ALA A C 1
ATOM 802 O O . ALA A 1 96 ? 3.063 -4.666 -7.263 1.00 98.44 96 ALA A O 1
ATOM 803 N N . ALA A 1 97 ? 1.282 -3.296 -7.072 1.00 98.62 97 ALA A N 1
ATOM 804 C CA . ALA A 1 97 ? 1.936 -2.251 -6.289 1.00 98.62 97 ALA A CA 1
ATOM 805 C C . ALA A 1 97 ? 2.559 -2.795 -4.998 1.00 98.62 97 ALA A C 1
ATOM 807 O O . ALA A 1 97 ? 3.744 -2.596 -4.734 1.00 98.62 97 ALA A O 1
ATOM 808 N N . ALA A 1 98 ? 1.784 -3.542 -4.211 1.00 98.69 98 ALA A N 1
ATOM 809 C CA . ALA A 1 98 ? 2.252 -4.139 -2.966 1.00 98.69 98 ALA A CA 1
ATOM 810 C C . ALA A 1 98 ? 3.359 -5.176 -3.213 1.00 98.69 98 ALA A C 1
ATOM 812 O O . ALA A 1 98 ? 4.324 -5.246 -2.454 1.00 98.69 98 ALA A O 1
ATOM 813 N N . THR A 1 99 ? 3.258 -5.969 -4.285 1.00 98.69 99 THR A N 1
ATOM 814 C CA . THR A 1 99 ? 4.298 -6.949 -4.640 1.00 98.69 99 THR A CA 1
ATOM 815 C C . THR A 1 99 ? 5.615 -6.260 -4.984 1.00 98.69 99 THR A C 1
ATOM 817 O O . THR A 1 99 ? 6.652 -6.637 -4.436 1.00 98.69 99 THR A O 1
ATOM 820 N N . TYR A 1 100 ? 5.574 -5.217 -5.816 1.00 98.62 100 TYR A N 1
ATOM 821 C CA . TYR A 1 100 ? 6.745 -4.392 -6.104 1.00 98.62 100 TYR A CA 1
ATOM 822 C C . TYR A 1 100 ? 7.320 -3.775 -4.831 1.00 98.62 100 TYR A C 1
ATOM 824 O O . TYR A 1 100 ? 8.520 -3.888 -4.577 1.00 98.62 100 TYR A O 1
ATOM 832 N N . ALA A 1 101 ? 6.460 -3.190 -3.996 1.00 98.44 101 ALA A N 1
ATOM 833 C CA . ALA A 1 101 ? 6.874 -2.545 -2.762 1.00 98.44 101 ALA A CA 1
ATOM 834 C C . ALA A 1 101 ? 7.572 -3.523 -1.799 1.00 98.44 101 ALA A C 1
ATOM 836 O O . ALA A 1 101 ? 8.544 -3.158 -1.139 1.00 98.44 101 ALA A O 1
ATOM 837 N N . LEU A 1 102 ? 7.153 -4.791 -1.775 1.00 98.50 102 LEU A N 1
ATOM 838 C CA . LEU A 1 102 ? 7.827 -5.826 -0.996 1.00 98.50 102 LEU A CA 1
ATOM 839 C C . LEU A 1 102 ? 9.239 -6.112 -1.496 1.00 98.50 102 LEU A C 1
ATOM 841 O O . LEU A 1 102 ? 10.157 -6.212 -0.680 1.00 98.50 102 LEU A O 1
ATOM 845 N N . TYR A 1 103 ? 9.442 -6.225 -2.807 1.00 98.38 103 TYR A N 1
ATOM 846 C CA . TYR A 1 103 ? 10.787 -6.412 -3.350 1.00 98.38 103 TYR A CA 1
ATOM 847 C C . TYR A 1 103 ? 11.667 -5.177 -3.117 1.00 98.38 103 TYR A C 1
ATOM 849 O O . TYR A 1 103 ? 12.769 -5.310 -2.588 1.00 98.38 103 TYR A O 1
ATOM 857 N N . ALA A 1 104 ? 11.168 -3.983 -3.440 1.00 97.19 104 ALA A N 1
ATOM 858 C CA . ALA A 1 104 ? 11.945 -2.748 -3.375 1.00 97.19 104 ALA A CA 1
ATOM 859 C C . ALA A 1 104 ? 12.215 -2.280 -1.933 1.00 97.19 104 ALA A C 1
ATOM 861 O O . ALA A 1 104 ? 13.352 -1.998 -1.567 1.00 97.19 104 ALA A O 1
ATOM 862 N N . PHE A 1 105 ? 11.196 -2.228 -1.071 1.00 95.69 105 PHE A N 1
ATOM 863 C CA . PHE A 1 105 ? 11.309 -1.573 0.238 1.00 95.69 105 PHE A CA 1
ATOM 864 C C . PHE A 1 105 ? 11.536 -2.543 1.392 1.00 95.69 105 PHE A C 1
ATOM 866 O O . PHE A 1 105 ? 12.284 -2.207 2.311 1.00 95.69 105 PHE A O 1
ATOM 873 N N . GLN A 1 106 ? 10.926 -3.732 1.365 1.00 95.00 106 GLN A N 1
ATOM 874 C CA . GLN A 1 106 ? 11.109 -4.723 2.431 1.00 95.00 106 GLN A CA 1
ATOM 875 C C . GLN A 1 106 ? 12.329 -5.617 2.181 1.00 95.00 106 GLN A C 1
ATOM 877 O O . GLN A 1 106 ? 13.079 -5.885 3.114 1.00 95.00 106 GLN A O 1
ATOM 882 N N . ARG A 1 107 ? 12.551 -6.063 0.938 1.00 96.38 107 ARG A N 1
ATOM 883 C CA . ARG A 1 107 ? 13.710 -6.896 0.558 1.00 96.38 107 ARG A CA 1
ATOM 884 C C . ARG A 1 107 ? 14.906 -6.105 0.027 1.00 96.38 107 ARG A C 1
ATOM 886 O O . ARG A 1 107 ? 15.950 -6.709 -0.184 1.00 96.38 107 ARG A O 1
ATOM 893 N N . LYS A 1 108 ? 14.764 -4.786 -0.148 1.00 95.75 108 LYS A N 1
ATOM 894 C CA . LYS A 1 108 ? 15.840 -3.867 -0.563 1.00 95.75 108 LYS A CA 1
ATOM 895 C C . LYS A 1 108 ? 16.460 -4.207 -1.922 1.00 95.75 108 LYS A C 1
ATOM 897 O O . LYS A 1 108 ? 17.647 -3.987 -2.132 1.00 95.75 108 LYS A O 1
ATOM 902 N N . PHE A 1 109 ? 15.668 -4.752 -2.843 1.00 95.31 109 PHE A N 1
ATOM 903 C CA . PHE A 1 109 ? 16.112 -4.929 -4.224 1.00 95.31 109 PHE A CA 1
ATOM 904 C C . PHE A 1 109 ? 16.167 -3.565 -4.917 1.00 95.31 109 PHE A C 1
ATOM 906 O O . PHE A 1 109 ? 15.332 -2.700 -4.642 1.00 95.31 109 PHE A O 1
ATOM 913 N N . ASP A 1 110 ? 17.104 -3.389 -5.846 1.00 93.31 110 ASP A N 1
ATOM 914 C CA . ASP A 1 110 ? 17.114 -2.223 -6.728 1.00 93.31 110 ASP A CA 1
ATOM 915 C C . ASP A 1 110 ? 15.844 -2.184 -7.603 1.00 93.31 110 ASP A C 1
ATOM 917 O O . ASP A 1 110 ? 15.136 -3.186 -7.770 1.00 93.31 110 ASP A O 1
ATOM 921 N N . ALA A 1 111 ? 15.537 -1.018 -8.174 1.00 91.25 111 ALA A N 1
ATOM 922 C CA . ALA A 1 111 ? 14.298 -0.811 -8.922 1.00 91.25 111 ALA A CA 1
ATOM 923 C C . ALA A 1 111 ? 14.154 -1.751 -10.135 1.00 91.25 111 ALA A C 1
ATOM 925 O O . ALA A 1 111 ? 13.034 -2.175 -10.450 1.00 91.25 111 ALA A O 1
ATOM 926 N N . VAL A 1 112 ? 15.258 -2.113 -10.799 1.00 92.75 112 VAL A N 1
ATOM 927 C CA . VAL A 1 112 ? 15.257 -3.010 -11.965 1.00 92.75 112 VAL A CA 1
ATOM 928 C C . VAL A 1 112 ? 14.948 -4.433 -11.513 1.00 92.75 112 VAL A C 1
ATOM 930 O O . VAL A 1 112 ? 14.018 -5.063 -12.028 1.00 92.75 112 VAL A O 1
ATOM 933 N N . SER A 1 113 ? 15.649 -4.918 -10.489 1.00 96.56 113 SER A N 1
ATOM 934 C CA . SER A 1 113 ? 15.418 -6.238 -9.901 1.00 96.56 113 SER A CA 1
ATOM 935 C C . SER A 1 113 ? 14.015 -6.368 -9.312 1.00 96.56 113 SER A C 1
ATOM 937 O O . SER A 1 113 ? 13.356 -7.390 -9.527 1.00 96.56 113 SER A O 1
ATOM 939 N N . ALA A 1 114 ? 13.510 -5.344 -8.619 1.00 97.50 114 ALA A N 1
ATOM 940 C CA . ALA A 1 114 ? 12.157 -5.330 -8.068 1.00 97.50 114 ALA A CA 1
ATOM 941 C C . ALA A 1 114 ? 11.087 -5.372 -9.171 1.00 97.50 114 ALA A C 1
ATOM 943 O O . ALA A 1 114 ? 10.13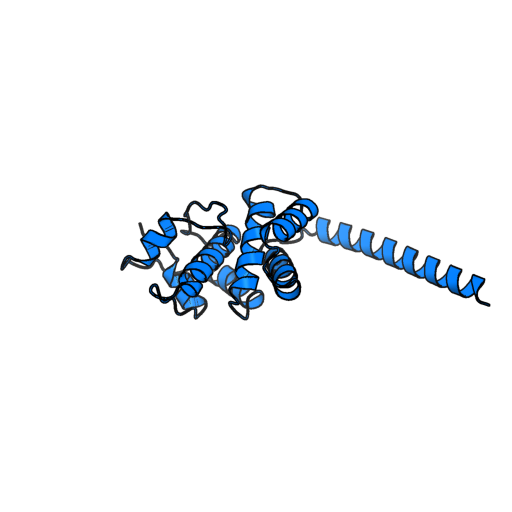7 -6.155 -9.079 1.00 97.50 114 ALA A O 1
ATOM 944 N N . THR A 1 115 ? 11.268 -4.602 -10.249 1.00 97.38 115 THR A N 1
ATOM 945 C CA . THR A 1 115 ? 10.378 -4.611 -11.424 1.00 97.38 115 THR A CA 1
ATOM 946 C C . THR A 1 115 ? 10.369 -5.988 -12.087 1.00 97.38 115 THR A C 1
ATOM 948 O O . THR A 1 115 ? 9.307 -6.587 -12.264 1.00 97.38 115 THR A O 1
ATOM 951 N N . LYS A 1 116 ? 11.552 -6.543 -12.384 1.00 97.62 116 LYS A N 1
ATOM 952 C CA . LYS A 1 116 ? 11.704 -7.869 -13.000 1.00 97.62 116 LYS A CA 1
ATOM 953 C C . LYS A 1 116 ? 11.032 -8.961 -12.171 1.00 97.62 116 LYS A C 1
ATOM 955 O O . LYS A 1 116 ? 10.242 -9.737 -12.705 1.00 97.62 116 LYS A O 1
ATOM 960 N N . ASN A 1 117 ? 11.309 -9.009 -10.869 1.00 97.88 117 ASN A N 1
ATOM 961 C CA . ASN A 1 117 ? 10.721 -10.016 -9.986 1.00 97.88 117 ASN A CA 1
ATOM 962 C C . ASN A 1 117 ? 9.199 -9.865 -9.875 1.00 97.88 117 ASN A C 1
ATOM 964 O O . ASN A 1 117 ? 8.489 -10.869 -9.877 1.00 97.88 117 ASN A O 1
ATOM 968 N N . THR A 1 118 ? 8.687 -8.632 -9.845 1.00 97.81 118 THR A N 1
ATOM 969 C CA . THR A 1 118 ? 7.238 -8.384 -9.838 1.00 97.81 118 THR A CA 1
ATOM 970 C C . THR A 1 118 ? 6.586 -8.908 -11.113 1.00 97.81 118 THR A C 1
ATOM 972 O O . THR A 1 118 ? 5.592 -9.622 -11.019 1.00 97.81 118 THR A O 1
ATOM 975 N N . ARG A 1 119 ? 7.173 -8.650 -12.291 1.00 97.50 119 ARG A N 1
ATOM 976 C CA . ARG A 1 119 ? 6.663 -9.156 -13.579 1.00 97.50 119 ARG A CA 1
ATOM 977 C C . ARG A 1 119 ? 6.646 -10.679 -13.653 1.00 97.50 119 ARG A C 1
ATOM 979 O O . ARG A 1 119 ? 5.648 -11.258 -14.067 1.00 97.50 119 ARG A O 1
ATOM 986 N N . ILE A 1 120 ? 7.715 -11.331 -13.196 1.00 96.56 120 ILE A N 1
ATOM 987 C CA . ILE A 1 120 ? 7.793 -12.799 -13.160 1.00 96.56 120 ILE A CA 1
ATOM 988 C C . ILE A 1 120 ? 6.717 -13.367 -12.230 1.00 96.56 120 ILE A C 1
ATOM 990 O O . ILE A 1 120 ? 5.980 -14.279 -12.605 1.00 96.56 120 ILE A O 1
ATOM 994 N N . PHE A 1 121 ? 6.608 -12.818 -11.019 1.00 97.00 121 PHE A N 1
ATOM 995 C CA . PHE A 1 121 ? 5.691 -13.327 -10.005 1.00 97.00 121 PHE A CA 1
ATOM 996 C C . PHE A 1 121 ? 4.219 -13.049 -10.344 1.00 97.00 121 PHE A C 1
ATOM 998 O O . PHE A 1 121 ? 3.346 -13.848 -10.013 1.00 97.00 121 PHE A O 1
ATOM 1005 N N . LYS A 1 122 ? 3.938 -11.933 -11.027 1.00 96.56 122 LYS A N 1
ATOM 1006 C CA . LYS A 1 122 ? 2.593 -11.463 -11.388 1.00 96.56 122 LYS A CA 1
ATOM 1007 C C . LYS A 1 122 ? 2.283 -11.579 -12.875 1.00 96.56 122 LYS A C 1
ATOM 1009 O O . LYS A 1 122 ? 1.480 -10.811 -13.389 1.00 96.56 122 LYS A O 1
ATOM 1014 N N . LYS A 1 123 ? 2.847 -12.586 -13.547 1.00 94.75 123 LYS A N 1
ATOM 1015 C CA . LYS A 1 123 ? 2.636 -12.838 -14.983 1.00 94.75 123 LYS A CA 1
ATOM 1016 C C . LYS A 1 123 ? 1.167 -12.986 -15.409 1.00 94.75 123 LYS A C 1
ATOM 1018 O O . LYS A 1 123 ? 0.862 -12.841 -16.583 1.00 94.75 123 LYS A O 1
ATOM 1023 N N . SER A 1 124 ? 0.273 -13.334 -14.480 1.00 93.62 124 SER A N 1
ATOM 1024 C CA . SER A 1 124 ? -1.166 -13.475 -14.735 1.00 93.62 124 SER A CA 1
ATOM 1025 C C . SER A 1 124 ? -1.942 -12.157 -14.650 1.00 93.62 124 SER A C 1
ATOM 1027 O O . SER A 1 124 ? -3.102 -12.115 -15.052 1.00 93.62 124 SER A O 1
ATOM 1029 N N . ILE A 1 125 ? -1.345 -11.088 -14.115 1.00 95.50 125 ILE A N 1
ATOM 1030 C CA . ILE A 1 125 ? -1.957 -9.758 -14.083 1.00 95.50 125 ILE A CA 1
ATOM 1031 C C . ILE A 1 125 ? -1.763 -9.104 -15.460 1.00 95.50 125 ILE A C 1
ATOM 1033 O O . ILE A 1 125 ? -0.646 -9.139 -15.978 1.00 95.50 125 ILE A O 1
ATOM 1037 N N . PRO A 1 126 ? -2.796 -8.470 -16.052 1.00 96.81 126 PRO A N 1
ATOM 1038 C CA . PRO A 1 126 ? -2.639 -7.727 -17.298 1.00 96.81 126 PRO A CA 1
ATOM 1039 C C . PRO A 1 126 ? -1.523 -6.681 -17.204 1.00 96.81 126 PRO A C 1
ATOM 1041 O O . PRO A 1 126 ? -1.468 -5.924 -16.232 1.00 96.81 126 PRO A O 1
ATOM 1044 N N . ASN A 1 127 ? -0.674 -6.590 -18.233 1.00 95.31 127 ASN A N 1
ATOM 1045 C CA . ASN A 1 127 ? 0.487 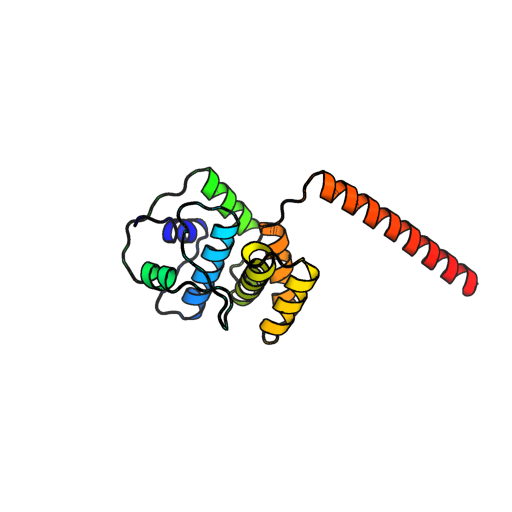-5.689 -18.234 1.00 95.31 127 ASN A CA 1
ATOM 1046 C C . ASN A 1 127 ? 0.115 -4.232 -17.913 1.00 95.31 127 ASN A C 1
ATOM 1048 O O . ASN A 1 127 ? 0.831 -3.571 -17.172 1.00 95.31 127 ASN A O 1
ATOM 1052 N N . THR A 1 128 ? -1.033 -3.741 -18.386 1.00 96.25 128 THR A N 1
ATOM 1053 C CA . THR A 1 128 ? -1.514 -2.381 -18.081 1.00 96.25 128 THR A CA 1
ATOM 1054 C C . THR A 1 128 ? -1.700 -2.147 -16.579 1.00 96.25 128 THR A C 1
ATOM 1056 O O . THR A 1 128 ? -1.238 -1.144 -16.038 1.00 96.25 128 THR A O 1
ATOM 1059 N N . LYS A 1 129 ? -2.329 -3.097 -15.877 1.00 98.00 129 LYS A N 1
ATOM 1060 C CA . LYS A 1 129 ? -2.553 -3.045 -14.423 1.00 98.00 129 LYS A CA 1
ATOM 1061 C C . LYS A 1 129 ? -1.249 -3.255 -13.652 1.00 98.00 129 LYS A C 1
ATOM 1063 O O . LYS A 1 129 ? -1.031 -2.606 -12.631 1.00 98.00 129 LYS A O 1
ATOM 1068 N N . LEU A 1 130 ? -0.375 -4.123 -14.158 1.00 97.44 130 LEU A N 1
ATOM 1069 C CA . LEU A 1 130 ? 0.935 -4.410 -13.580 1.00 97.44 130 LEU A CA 1
ATOM 1070 C C . LEU A 1 130 ? 1.850 -3.178 -13.590 1.00 97.44 130 LEU A C 1
ATOM 1072 O O . LEU A 1 130 ? 2.356 -2.787 -12.539 1.00 97.44 130 LEU A O 1
ATOM 1076 N N . GLU A 1 131 ? 2.018 -2.539 -14.750 1.00 96.69 131 GLU A N 1
ATOM 1077 C CA . GLU A 1 131 ? 2.834 -1.327 -14.889 1.00 96.69 131 GLU A CA 1
ATOM 1078 C C . GLU A 1 131 ? 2.223 -0.156 -14.110 1.00 96.69 131 GLU A C 1
ATOM 1080 O O . GLU A 1 131 ? 2.942 0.556 -13.409 1.00 96.69 131 GLU A O 1
ATOM 1085 N N . SER A 1 132 ? 0.891 -0.014 -14.133 1.00 97.88 132 SER A N 1
ATOM 1086 C CA . SER A 1 132 ? 0.191 0.977 -13.307 1.00 97.88 132 SER A CA 1
ATOM 1087 C C . SER A 1 132 ? 0.476 0.776 -11.815 1.00 97.88 132 SER A C 1
ATOM 1089 O O . SER A 1 132 ? 0.822 1.731 -11.122 1.00 97.88 132 SER A O 1
ATOM 1091 N N . GLY A 1 133 ? 0.410 -0.463 -11.318 1.00 98.19 133 GLY A N 1
ATOM 1092 C CA . GLY A 1 133 ? 0.710 -0.779 -9.922 1.00 98.19 133 GLY A CA 1
ATOM 1093 C C . GLY A 1 133 ? 2.158 -0.469 -9.540 1.00 98.19 133 GLY A C 1
ATOM 1094 O O . GLY A 1 133 ? 2.401 0.139 -8.498 1.00 98.19 133 GLY A O 1
ATOM 1095 N N . ILE A 1 134 ? 3.123 -0.828 -10.391 1.00 98.06 134 ILE A N 1
ATOM 1096 C CA . ILE A 1 134 ? 4.545 -0.517 -10.167 1.00 98.06 134 ILE A CA 1
ATOM 1097 C C . ILE A 1 134 ? 4.767 0.999 -10.126 1.00 98.06 134 ILE A C 1
ATOM 1099 O O . ILE A 1 134 ? 5.437 1.490 -9.216 1.00 98.06 134 ILE A O 1
ATOM 1103 N N . SER A 1 135 ? 4.189 1.743 -11.072 1.00 96.94 135 SER A N 1
ATOM 1104 C CA . SER A 1 135 ? 4.297 3.205 -11.128 1.00 96.94 135 SER A CA 1
ATOM 1105 C C . SER A 1 135 ? 3.729 3.856 -9.869 1.00 96.94 135 SER A C 1
ATOM 1107 O O . SER A 1 135 ? 4.423 4.623 -9.207 1.00 96.94 135 SER A O 1
ATOM 1109 N N . LYS A 1 136 ? 2.511 3.475 -9.472 1.00 98.12 136 LYS A N 1
ATOM 1110 C CA . LYS A 1 136 ? 1.852 3.995 -8.268 1.00 98.12 136 LYS A CA 1
ATOM 1111 C C . LYS A 1 136 ? 2.611 3.662 -6.986 1.00 98.12 136 LYS A C 1
ATOM 1113 O O . LYS A 1 136 ? 2.688 4.481 -6.080 1.00 98.12 136 LYS A O 1
ATOM 1118 N N . ALA A 1 137 ? 3.215 2.477 -6.889 1.00 97.81 137 ALA A N 1
ATOM 1119 C CA . ALA A 1 137 ? 4.047 2.135 -5.737 1.00 97.81 137 ALA A CA 1
ATOM 1120 C C . ALA A 1 137 ? 5.293 3.028 -5.636 1.00 97.81 137 ALA A C 1
ATOM 1122 O O . ALA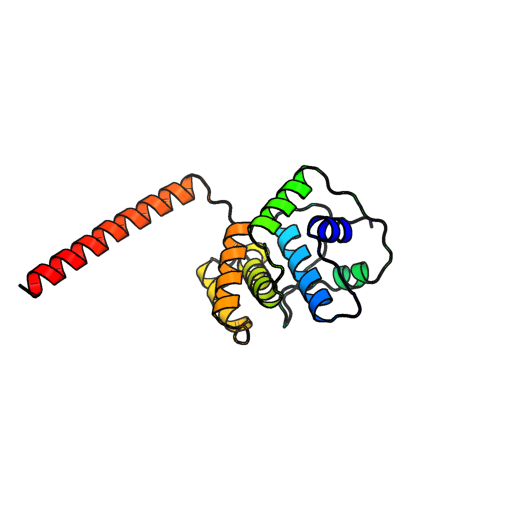 A 1 137 ? 5.658 3.437 -4.533 1.00 97.81 137 ALA A O 1
ATOM 1123 N N . LYS A 1 138 ? 5.939 3.333 -6.772 1.00 95.44 138 LYS A N 1
ATOM 1124 C CA . LYS A 1 138 ? 7.064 4.277 -6.824 1.00 95.44 138 LYS A CA 1
ATOM 1125 C C . LYS A 1 138 ? 6.610 5.674 -6.414 1.00 95.44 138 LYS A C 1
ATOM 1127 O O . LYS A 1 138 ? 7.218 6.241 -5.521 1.00 95.44 138 LYS A O 1
ATOM 1132 N N . GLU A 1 139 ? 5.524 6.176 -6.989 1.00 95.12 139 GLU A N 1
ATOM 1133 C CA . GLU A 1 139 ? 4.962 7.493 -6.663 1.00 95.12 139 GLU A CA 1
ATOM 1134 C C . GLU A 1 139 ? 4.607 7.626 -5.174 1.00 95.12 139 GLU A C 1
ATOM 1136 O O . GLU A 1 139 ? 4.972 8.600 -4.521 1.00 95.12 139 GLU A O 1
ATOM 1141 N N . LEU A 1 140 ? 3.964 6.606 -4.597 1.00 96.50 140 LEU A N 1
ATOM 1142 C CA . LEU A 1 140 ? 3.550 6.630 -3.197 1.00 96.50 140 LEU A CA 1
ATOM 1143 C C . LEU A 1 140 ? 4.740 6.623 -2.223 1.00 96.50 140 LEU A C 1
ATOM 1145 O O . LEU A 1 140 ? 4.719 7.331 -1.206 1.00 96.50 140 LEU A O 1
ATOM 1149 N N . LEU A 1 141 ? 5.726 5.757 -2.477 1.00 95.19 141 LEU A N 1
ATOM 1150 C CA . LEU A 1 141 ? 6.750 5.375 -1.498 1.00 95.19 141 LEU A CA 1
ATOM 1151 C C . LEU A 1 141 ? 8.124 6.000 -1.760 1.00 95.19 141 LEU A C 1
ATOM 1153 O O . LEU A 1 141 ? 8.933 6.079 -0.836 1.00 95.19 141 LEU A O 1
ATOM 1157 N N . TYR A 1 142 ? 8.403 6.436 -2.986 1.00 87.62 142 TYR A N 1
ATOM 1158 C CA . TYR A 1 142 ? 9.644 7.115 -3.328 1.00 87.62 142 TYR A CA 1
ATOM 1159 C C . TYR A 1 142 ? 9.460 8.623 -3.169 1.00 87.62 142 TYR A C 1
ATOM 1161 O O . TYR A 1 142 ? 8.668 9.244 -3.870 1.00 87.62 142 TYR A O 1
ATOM 1169 N N . LYS A 1 143 ? 10.213 9.225 -2.248 1.00 73.00 143 LYS A N 1
ATOM 1170 C CA . LYS A 1 143 ? 10.387 10.677 -2.207 1.00 73.00 143 LYS A CA 1
ATOM 1171 C C . LYS A 1 143 ? 11.756 10.978 -2.808 1.00 73.00 143 LYS A C 1
ATOM 1173 O O . LYS A 1 143 ? 12.739 10.735 -2.108 1.00 73.00 143 LYS A O 1
ATOM 1178 N N . PRO A 1 144 ? 11.835 11.439 -4.071 1.00 67.19 144 PRO A N 1
ATOM 1179 C CA . PRO A 1 144 ? 13.119 11.756 -4.670 1.00 67.19 144 PRO A CA 1
ATOM 1180 C C . PRO A 1 144 ? 13.800 12.835 -3.837 1.00 67.19 144 PRO A C 1
ATOM 1182 O O . PRO A 1 144 ? 13.190 13.847 -3.475 1.00 67.19 144 PRO A O 1
ATOM 1185 N N . THR A 1 145 ? 15.055 12.590 -3.482 1.00 70.88 145 THR A N 1
ATOM 1186 C CA . THR A 1 145 ? 15.857 13.604 -2.807 1.00 70.88 145 THR A CA 1
ATOM 1187 C C . THR A 1 145 ? 16.168 14.743 -3.786 1.00 70.88 145 THR A C 1
ATOM 1189 O O . THR A 1 145 ? 16.125 14.539 -5.002 1.00 70.88 145 THR A O 1
ATOM 1192 N N . PRO A 1 146 ? 16.513 15.952 -3.308 1.00 75.69 146 PRO A N 1
ATOM 1193 C CA . PRO A 1 146 ? 16.983 17.019 -4.192 1.00 75.69 146 PRO A CA 1
ATOM 1194 C C . PRO A 1 146 ? 18.151 16.577 -5.084 1.00 75.69 146 PRO A C 1
ATOM 1196 O O . PRO A 1 146 ? 18.212 16.962 -6.247 1.00 75.69 146 PRO A O 1
ATOM 1199 N N . LYS A 1 147 ? 19.020 15.705 -4.557 1.00 73.19 147 LYS A N 1
ATOM 1200 C CA . LYS A 1 147 ? 20.126 15.102 -5.297 1.00 73.19 147 LYS A CA 1
ATOM 1201 C C . LYS A 1 147 ? 19.634 14.140 -6.382 1.00 73.19 147 LYS A C 1
ATOM 1203 O O . LYS A 1 147 ? 20.104 14.232 -7.507 1.00 73.19 147 LYS A O 1
ATOM 1208 N N . ASP A 1 148 ? 18.651 13.291 -6.080 1.00 71.69 148 ASP A N 1
ATOM 1209 C CA . ASP A 1 148 ? 18.050 12.391 -7.077 1.00 71.69 148 ASP A CA 1
ATOM 1210 C C . ASP A 1 148 ? 17.428 13.195 -8.226 1.00 71.69 148 ASP A C 1
ATOM 1212 O O . ASP A 1 148 ? 17.575 12.841 -9.389 1.00 71.69 148 ASP A O 1
ATOM 1216 N N . LEU A 1 149 ? 16.752 14.308 -7.913 1.00 72.69 149 LEU A N 1
ATOM 1217 C CA . LEU A 1 149 ? 16.168 15.194 -8.923 1.00 72.69 149 LEU A CA 1
ATOM 1218 C C . LEU A 1 149 ? 17.237 15.859 -9.797 1.00 72.69 149 LEU A C 1
ATOM 1220 O O . LEU A 1 149 ? 17.018 16.055 -10.991 1.00 72.69 149 LEU A O 1
ATOM 1224 N N . GLU A 1 150 ? 18.370 16.235 -9.210 1.00 77.81 150 GLU A N 1
ATOM 1225 C CA . GLU A 1 150 ? 19.496 16.832 -9.926 1.00 77.81 150 GLU A CA 1
ATOM 1226 C C . GLU A 1 150 ? 20.198 15.811 -10.832 1.00 77.81 150 GLU A C 1
ATOM 1228 O O . GLU A 1 150 ? 20.438 16.095 -12.007 1.00 77.81 150 GLU A O 1
ATOM 1233 N N . GLU A 1 151 ? 20.441 14.599 -10.329 1.00 72.81 151 GLU A N 1
ATOM 1234 C CA . GLU A 1 151 ? 20.992 13.484 -11.104 1.00 72.81 151 GLU A CA 1
ATOM 1235 C C . GLU A 1 151 ? 20.052 13.092 -12.253 1.00 72.81 151 GLU A C 1
ATOM 1237 O O . GLU A 1 151 ? 20.493 13.028 -13.400 1.00 72.81 151 GLU A O 1
ATOM 1242 N N . MET A 1 152 ? 18.744 12.966 -11.997 1.00 74.44 152 MET A N 1
ATOM 1243 C CA . MET A 1 152 ? 17.749 12.692 -13.040 1.00 74.44 152 MET A CA 1
ATOM 1244 C C . MET A 1 152 ? 17.726 13.778 -14.120 1.00 74.44 152 MET A C 1
ATOM 1246 O O . MET A 1 152 ? 17.694 13.457 -15.304 1.00 74.44 152 MET A O 1
ATOM 1250 N N . LYS A 1 153 ? 17.770 15.066 -13.752 1.00 75.19 153 LYS A N 1
ATOM 1251 C CA . LYS A 1 153 ? 17.827 16.165 -14.734 1.00 75.19 153 LYS A CA 1
ATOM 1252 C C . LYS A 1 153 ? 19.076 16.093 -15.609 1.00 75.19 153 LYS A C 1
ATOM 1254 O O . LYS A 1 153 ? 18.996 16.381 -16.800 1.00 75.19 153 LYS A O 1
ATOM 1259 N N . LYS A 1 154 ? 20.216 15.723 -15.023 1.00 79.19 154 LYS A N 1
ATOM 1260 C CA . LYS A 1 154 ? 21.484 15.574 -15.743 1.00 79.19 154 LYS A CA 1
ATOM 1261 C C . LYS A 1 154 ? 21.470 14.374 -16.691 1.00 79.19 154 LYS A C 1
ATOM 1263 O O . LYS A 1 154 ? 22.005 14.463 -17.791 1.00 79.19 154 LYS A O 1
ATOM 1268 N N . GLU A 1 155 ? 20.859 13.265 -16.283 1.00 71.12 155 GLU A N 1
ATOM 1269 C CA . GLU A 1 155 ? 20.666 12.109 -17.160 1.00 71.12 155 GLU A CA 1
ATOM 1270 C C . GLU A 1 155 ? 19.715 12.445 -18.315 1.00 71.12 155 GLU A C 1
ATOM 1272 O O . GLU A 1 155 ? 20.065 12.218 -19.469 1.00 71.12 155 GLU A O 1
ATOM 1277 N N . PHE A 1 156 ? 18.562 13.062 -18.041 1.00 73.62 156 PHE A N 1
ATOM 1278 C CA . PHE A 1 156 ? 17.605 13.452 -19.083 1.00 73.62 156 PHE A CA 1
ATOM 1279 C C . PHE A 1 156 ? 18.203 14.419 -20.109 1.00 73.62 156 PHE A C 1
ATOM 1281 O O . PHE A 1 156 ? 18.002 14.224 -21.305 1.00 73.62 156 PHE A O 1
ATOM 1288 N N . SER A 1 157 ? 18.985 15.414 -19.678 1.00 76.25 157 SER A N 1
ATOM 1289 C CA . SER A 1 157 ? 19.614 16.358 -20.609 1.00 76.25 157 SER A CA 1
ATOM 1290 C C . SER A 1 157 ? 20.652 15.689 -21.514 1.00 76.25 157 SER A C 1
ATOM 1292 O O . SER A 1 157 ? 20.734 16.010 -22.698 1.00 76.25 157 SER A O 1
ATOM 1294 N N . ALA A 1 158 ? 21.404 14.710 -21.003 1.00 72.94 158 ALA A N 1
ATOM 1295 C CA . ALA A 1 158 ? 22.326 13.924 -21.820 1.00 72.94 158 ALA A CA 1
ATOM 1296 C C . ALA A 1 158 ? 21.586 13.082 -22.876 1.00 72.94 158 ALA A C 1
ATOM 1298 O O . ALA A 1 158 ? 22.054 12.957 -24.008 1.00 72.94 158 ALA A O 1
ATOM 1299 N N . TRP A 1 159 ? 20.415 12.544 -22.530 1.00 72.00 159 TRP A N 1
ATOM 1300 C CA . TRP A 1 159 ? 19.575 11.788 -23.459 1.00 72.00 159 TRP A CA 1
ATOM 1301 C C . TRP A 1 159 ? 18.925 12.683 -24.518 1.00 72.00 159 TRP A C 1
ATOM 1303 O O . TRP A 1 159 ? 18.863 12.286 -25.677 1.00 72.00 159 TRP A O 1
ATOM 1313 N N . GLU A 1 160 ? 18.482 13.891 -24.162 1.00 76.50 160 GLU A N 1
ATOM 1314 C CA . GLU A 1 160 ? 17.954 14.873 -25.121 1.00 76.50 160 GLU A CA 1
ATOM 1315 C C . GLU A 1 160 ? 19.009 15.291 -26.148 1.00 76.50 160 GLU A C 1
ATOM 1317 O O . GLU A 1 160 ? 18.712 15.386 -27.340 1.00 76.50 160 GLU A O 1
ATOM 1322 N N . VAL A 1 161 ? 20.251 15.500 -25.701 1.00 81.12 161 VAL A N 1
ATOM 1323 C CA . VAL A 1 161 ? 21.379 15.792 -26.594 1.00 81.12 161 VAL A CA 1
ATOM 1324 C C . VAL A 1 161 ? 21.643 14.609 -27.523 1.00 81.12 161 VAL A C 1
ATOM 1326 O O . VAL A 1 161 ? 21.675 14.801 -28.736 1.00 81.12 161 VAL A O 1
ATOM 1329 N N . ALA A 1 162 ? 21.741 13.389 -26.987 1.00 75.62 162 ALA A N 1
ATOM 1330 C CA . ALA A 1 162 ? 21.976 12.188 -27.788 1.00 75.62 162 ALA A CA 1
ATOM 1331 C C . ALA A 1 162 ? 20.856 11.932 -28.814 1.00 75.62 162 ALA A C 1
AT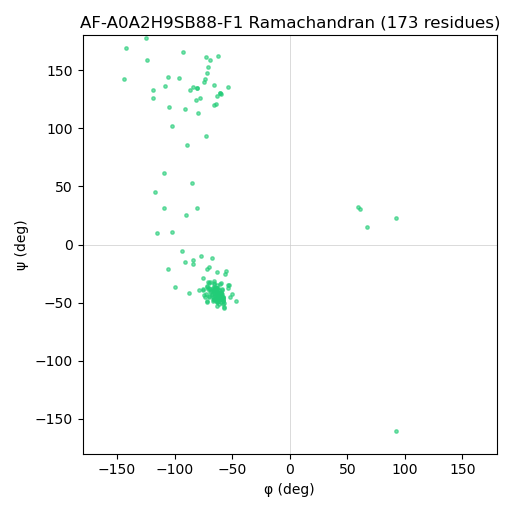OM 1333 O O . ALA A 1 162 ? 21.131 11.691 -29.987 1.00 75.62 162 ALA A O 1
ATOM 1334 N N . ALA A 1 163 ? 19.589 12.059 -28.408 1.00 76.31 163 ALA A N 1
ATOM 1335 C CA . ALA A 1 163 ? 18.442 11.889 -29.298 1.00 76.31 163 ALA A CA 1
ATOM 1336 C C . ALA A 1 163 ? 18.424 12.935 -30.422 1.00 76.31 163 ALA A C 1
ATOM 1338 O O . ALA A 1 163 ? 18.102 12.621 -31.569 1.00 76.31 163 ALA A O 1
ATOM 1339 N N . ARG A 1 164 ? 18.797 14.180 -30.110 1.00 77.06 164 ARG A N 1
ATOM 1340 C CA . ARG A 1 164 ? 18.893 15.262 -31.092 1.00 77.06 164 ARG A CA 1
ATOM 1341 C C . ARG A 1 164 ? 20.052 15.042 -32.063 1.00 77.06 164 ARG A C 1
ATOM 1343 O O . ARG A 1 164 ? 19.878 15.254 -33.260 1.00 77.06 164 ARG A O 1
ATOM 1350 N N . GLU A 1 165 ? 21.207 14.586 -31.589 1.00 79.12 165 GLU A N 1
ATOM 1351 C CA . GLU A 1 165 ? 22.343 14.232 -32.449 1.00 79.12 165 GLU A CA 1
ATOM 1352 C C . GLU A 1 165 ? 22.017 13.070 -33.393 1.00 79.12 165 GLU A C 1
ATOM 1354 O O . GLU A 1 165 ? 22.331 13.145 -34.583 1.00 79.12 165 GLU A O 1
ATOM 1359 N N . ASP A 1 166 ? 21.347 12.029 -32.898 1.00 78.31 166 ASP A N 1
ATOM 1360 C CA . ASP A 1 166 ? 20.922 10.888 -33.715 1.00 78.31 166 ASP A CA 1
ATOM 1361 C C . ASP A 1 166 ? 19.895 11.298 -34.778 1.00 78.31 166 ASP A C 1
ATOM 1363 O O . ASP A 1 166 ? 20.014 10.896 -35.937 1.00 78.31 166 ASP A O 1
ATOM 1367 N N . PHE A 1 167 ? 18.942 12.165 -34.425 1.00 74.50 167 PHE A N 1
ATOM 1368 C CA . PHE A 1 167 ? 17.997 12.741 -35.382 1.00 74.50 167 PHE A CA 1
ATOM 1369 C C . PHE A 1 167 ? 18.714 13.543 -36.481 1.00 74.50 167 PHE A C 1
ATOM 1371 O O . PHE A 1 167 ? 18.446 13.355 -37.666 1.00 74.50 167 PHE A O 1
ATOM 1378 N N . THR A 1 168 ? 19.699 14.364 -36.103 1.00 77.81 168 THR A N 1
ATOM 1379 C CA . THR A 1 168 ? 20.464 15.192 -37.053 1.00 77.81 168 THR A CA 1
ATOM 1380 C C . THR A 1 168 ? 21.312 14.331 -38.002 1.00 77.81 168 THR A C 1
ATOM 1382 O O . THR A 1 168 ? 21.424 14.626 -39.191 1.00 77.81 168 THR A O 1
ATOM 1385 N N . LYS A 1 169 ? 21.894 13.230 -37.504 1.00 77.75 169 LYS A N 1
ATOM 1386 C CA . LYS A 1 169 ? 22.623 12.253 -38.335 1.00 77.75 169 LYS A CA 1
ATOM 1387 C C . LYS A 1 169 ? 21.701 11.519 -39.306 1.00 77.75 169 LYS A C 1
ATOM 1389 O O . LYS A 1 169 ? 22.102 11.269 -40.438 1.00 77.75 169 LYS A O 1
ATOM 1394 N N . TRP A 1 170 ? 20.486 11.173 -38.881 1.00 77.88 170 TRP A N 1
ATOM 1395 C CA . TRP A 1 170 ? 19.499 10.530 -39.748 1.00 77.88 170 TRP A CA 1
ATOM 1396 C C . TRP A 1 170 ? 19.043 11.456 -40.885 1.00 77.88 170 TRP A C 1
ATOM 1398 O O . TRP A 1 170 ? 18.961 11.008 -42.027 1.00 77.88 170 TRP A O 1
ATOM 1408 N N . GLU A 1 171 ? 18.814 12.744 -40.613 1.00 73.50 171 GLU A N 1
ATOM 1409 C CA . GLU A 1 171 ? 18.482 13.731 -41.653 1.00 73.50 171 GLU A CA 1
ATOM 1410 C C . GLU A 1 171 ? 19.628 13.938 -42.654 1.00 73.50 171 GLU A C 1
ATOM 1412 O O . GLU A 1 171 ? 19.383 14.079 -43.849 1.00 73.50 171 GLU A O 1
ATOM 1417 N N . ALA A 1 172 ? 20.881 13.914 -42.192 1.00 72.31 172 ALA A N 1
ATOM 1418 C CA . ALA A 1 172 ? 22.055 14.070 -43.053 1.00 72.31 172 ALA A CA 1
ATOM 1419 C C . ALA A 1 172 ? 22.338 12.853 -43.956 1.00 72.31 172 ALA A C 1
ATOM 1421 O O . ALA A 1 172 ? 23.048 12.988 -44.946 1.00 72.31 172 ALA A O 1
ATOM 1422 N N . LEU A 1 173 ? 21.823 11.668 -43.611 1.00 72.62 173 LEU A N 1
ATOM 1423 C CA . LEU A 1 173 ? 21.977 10.437 -44.398 1.00 72.62 173 LEU A CA 1
ATOM 1424 C C . LEU A 1 173 ? 20.846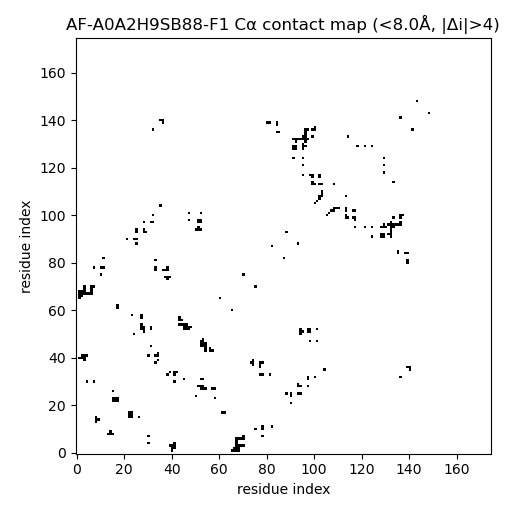 10.221 -45.416 1.00 72.62 173 LEU A C 1
ATOM 1426 O O . LEU A 1 173 ? 20.984 9.370 -46.292 1.00 72.62 173 LEU A O 1
ATOM 1430 N N . ASN A 1 174 ? 19.732 10.947 -45.281 1.00 67.50 174 ASN A N 1
ATOM 1431 C CA . ASN A 1 174 ? 18.535 10.801 -46.117 1.00 67.50 174 ASN A CA 1
ATOM 1432 C C . ASN A 1 174 ? 18.220 12.048 -46.970 1.00 67.50 174 ASN A C 1
ATOM 1434 O O . ASN A 1 174 ? 17.153 12.101 -47.582 1.00 67.50 174 ASN A O 1
ATOM 1438 N N . ASN A 1 175 ? 19.142 13.014 -47.018 1.00 55.44 175 ASN A N 1
ATOM 1439 C CA . ASN A 1 175 ? 19.195 14.128 -47.974 1.00 55.44 175 ASN A CA 1
ATOM 1440 C C . ASN A 1 175 ? 20.415 13.962 -48.885 1.00 55.44 175 ASN A C 1
ATOM 1442 O O . ASN A 1 175 ? 20.341 14.429 -50.042 1.00 55.44 175 ASN A O 1
#

pLDDT: mean 90.88, std 9.75, range [55.44, 98.69]

Radius of gyration: 19.82 Å; Cα contacts (8 Å, |Δi|>4): 183; chains: 1; bounding box: 40×33×69 Å

Foldseek 3Di:
DAAALVVLCVLLVNDADLVDPLSLLLSQLSLLLLVLLPFPRSPFDWDQDLLGTGGPVVNVVVPDPDDYDHGDPVSSVLSVLLCVLCVDSPSLLSSLLRQLCCVCPVVVDPNVVSLVVSCVSPVVRPPVSNVSSSVSSCSSNPDQDPVNVVVVVVVVVVVVVVVVVVVVVVVVVVD

Solvent-accessible surface area (backbone atoms only — not comparable to full-atom values): 9741 Å² total; per-residue (Å²): 130,75,30,30,67,66,41,51,29,58,75,69,70,52,82,79,43,85,88,42,68,64,43,53,52,38,53,39,25,53,52,52,48,40,34,76,64,60,37,70,63,52,88,61,69,71,44,83,48,93,82,22,46,44,33,70,64,51,58,51,53,73,73,47,97,68,70,69,34,79,78,50,79,68,40,48,51,54,51,48,55,45,40,71,66,42,77,62,86,48,55,62,27,40,34,32,12,30,33,24,42,42,32,33,70,74,66,61,36,54,72,66,60,14,51,53,51,34,49,66,73,42,64,86,50,57,65,73,40,35,53,49,8,42,51,41,37,44,63,66,64,54,75,78,46,76,64,53,52,51,51,50,52,56,52,51,52,54,50,53,50,51,54,50,52,53,51,53,53,51,54,68,75,75,110